Protein AF-A0A967LIG5-F1 (afdb_monomer)

Radius of gyration: 23.09 Å; Cα contacts (8 Å, |Δi|>4): 67; chains: 1; bounding box: 53×18×70 Å

Secondary structure (DSSP, 8-state):
----HHHHTTTSSEEE--TTSPPPP--TTEEEEGGGTEEEESS---S---SGGGGG-----SS-HHHH----------

pLDDT: mean 71.07, std 13.75, range [38.38, 91.62]

Nearest PDB structures (foldseek):
  3lc3-assembly1_B  TM=3.026E-01  e=4.141E+00  Homo sapiens
  1rfn-assembly1_B  TM=2.975E-01  e=3.860E+00  Homo sapiens
  2wpi-assembly1_E  TM=2.768E-01  e=5.488E+00  Homo sapiens
  8cn9-assembly3_N  TM=4.054E-01  e=9.638E+00  Homo sapiens

Mean predicted aligned error: 15.19 Å

Foldseek 3Di:
DFPDLCVLQVNDQKDADDPPGDQDDDGPQWDADPVRSMIGGPDDDDPQDDDPCSVVPPDDDDPDPVVVDDDDDDDDDD

Sequence (78 aa):
MAADAAKSLNQNRYRFFADEEPMPEEAPGLYFIGERRLAMLQGRIKNRPQGPSANKAYRHGGLSLMEMLTPWLIIRRT

Structure (mmCIF, N/CA/C/O backbone):
data_AF-A0A967LIG5-F1
#
_entry.id   AF-A0A967LIG5-F1
#
loop_
_atom_site.group_PDB
_atom_site.id
_atom_site.type_symbol
_atom_site.label_atom_id
_atom_site.label_alt_id
_atom_site.label_comp_id
_atom_site.label_asym_id
_atom_site.label_entity_id
_atom_site.label_seq_id
_atom_site.pdbx_PDB_ins_code
_atom_site.Cartn_x
_atom_site.Cartn_y
_atom_site.Cartn_z
_atom_site.occupancy
_atom_site.B_iso_or_equiv
_atom_site.auth_seq_id
_atom_site.auth_comp_id
_atom_site.auth_asym_id
_atom_site.auth_atom_id
_atom_site.pdbx_PDB_model_num
ATOM 1 N 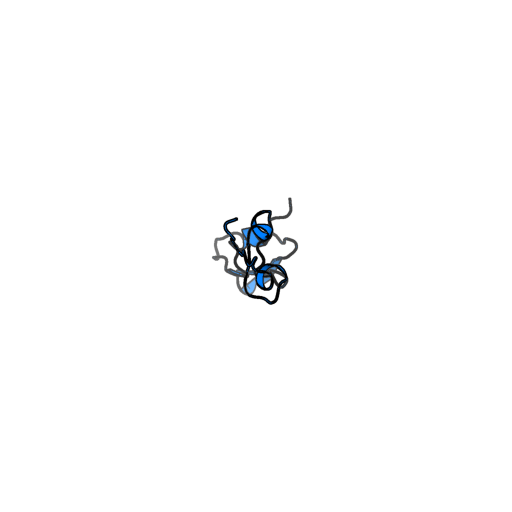N . MET A 1 1 ? 17.194 8.822 2.766 1.00 38.38 1 MET A N 1
ATOM 2 C CA . MET A 1 1 ? 15.806 8.697 3.265 1.00 38.38 1 MET A CA 1
ATOM 3 C C . MET A 1 1 ? 15.073 7.805 2.284 1.00 38.38 1 MET A C 1
ATOM 5 O O . MET A 1 1 ? 14.974 8.199 1.133 1.00 38.38 1 MET A O 1
ATOM 9 N N . ALA A 1 2 ? 14.679 6.592 2.681 1.00 45.31 2 ALA A N 1
ATOM 10 C CA . ALA A 1 2 ? 13.978 5.679 1.778 1.00 45.31 2 ALA A CA 1
ATOM 11 C C . ALA A 1 2 ? 12.672 6.339 1.314 1.00 45.31 2 ALA A C 1
ATOM 13 O O . ALA A 1 2 ? 11.903 6.821 2.149 1.00 45.31 2 ALA A O 1
ATOM 14 N N . ALA A 1 3 ? 12.467 6.426 0.000 1.00 55.66 3 ALA A N 1
ATOM 15 C CA . ALA A 1 3 ? 11.234 6.951 -0.564 1.00 55.66 3 ALA A CA 1
ATOM 16 C C . ALA A 1 3 ? 10.048 6.144 -0.016 1.00 55.66 3 ALA A C 1
ATOM 18 O O . ALA A 1 3 ? 10.064 4.914 -0.034 1.00 55.66 3 ALA A O 1
ATOM 19 N N . ASP A 1 4 ? 9.041 6.837 0.511 1.00 70.50 4 ASP A N 1
ATOM 20 C CA . ASP A 1 4 ? 7.826 6.202 1.012 1.00 70.50 4 ASP A CA 1
ATOM 21 C C . ASP A 1 4 ? 7.094 5.548 -0.168 1.00 70.50 4 ASP A C 1
ATOM 23 O O . ASP A 1 4 ? 6.521 6.234 -1.017 1.00 70.50 4 ASP A O 1
ATOM 27 N N . ALA A 1 5 ? 7.143 4.216 -0.233 1.00 72.00 5 ALA A N 1
ATOM 28 C CA . ALA A 1 5 ? 6.575 3.416 -1.312 1.00 72.00 5 ALA A CA 1
ATOM 29 C C . ALA A 1 5 ? 5.092 3.739 -1.567 1.00 72.00 5 ALA A C 1
ATOM 31 O O . ALA A 1 5 ? 4.647 3.758 -2.715 1.00 72.00 5 ALA A O 1
ATOM 32 N N . ALA A 1 6 ? 4.331 4.060 -0.513 1.00 68.75 6 ALA A N 1
ATOM 33 C CA . ALA A 1 6 ? 2.938 4.470 -0.653 1.00 68.75 6 ALA A CA 1
ATOM 34 C C . ALA A 1 6 ? 2.823 5.843 -1.328 1.00 68.75 6 ALA A C 1
ATOM 36 O O . ALA A 1 6 ? 1.952 6.044 -2.172 1.00 68.75 6 ALA A O 1
ATOM 37 N N . LYS A 1 7 ? 3.719 6.781 -1.009 1.00 75.38 7 LYS A N 1
ATOM 38 C CA . LYS A 1 7 ? 3.762 8.102 -1.644 1.00 75.38 7 LYS A CA 1
ATOM 39 C C . LYS A 1 7 ? 4.147 8.002 -3.122 1.00 75.38 7 LYS A C 1
ATOM 41 O O . LYS A 1 7 ? 3.504 8.643 -3.946 1.00 75.38 7 LYS A O 1
ATOM 46 N N . SER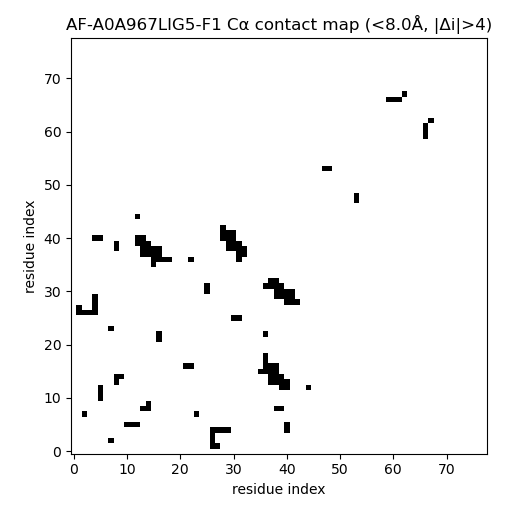 A 1 8 ? 5.114 7.150 -3.471 1.00 76.44 8 SER A N 1
ATOM 47 C CA . SER A 1 8 ? 5.556 6.930 -4.861 1.00 76.44 8 SER A CA 1
ATOM 48 C C . SER A 1 8 ? 4.445 6.396 -5.778 1.00 76.44 8 SER A C 1
ATOM 50 O O . SER A 1 8 ? 4.451 6.642 -6.986 1.00 76.44 8 SER A O 1
ATOM 52 N N . LEU A 1 9 ? 3.455 5.705 -5.208 1.00 80.00 9 LEU A N 1
ATOM 53 C CA . LEU A 1 9 ? 2.297 5.168 -5.927 1.00 80.00 9 LEU A CA 1
ATOM 54 C C . LEU A 1 9 ? 1.020 5.998 -5.748 1.00 80.00 9 LEU A C 1
ATOM 56 O O . LEU A 1 9 ? -0.067 5.511 -6.058 1.00 80.00 9 LEU A O 1
ATOM 60 N N . ASN A 1 10 ? 1.108 7.231 -5.239 1.00 78.56 10 ASN A N 1
ATOM 61 C CA . ASN A 1 10 ? -0.061 8.070 -4.944 1.00 78.56 10 ASN A CA 1
ATOM 62 C C . ASN A 1 10 ? -1.092 7.354 -4.048 1.00 78.56 10 ASN A C 1
ATOM 64 O O . ASN A 1 10 ? -2.293 7.420 -4.289 1.00 78.56 10 ASN A O 1
ATOM 68 N N . GLN A 1 11 ? -0.610 6.622 -3.041 1.00 72.06 11 GLN A N 1
ATOM 69 C CA . GLN A 1 11 ? -1.392 5.804 -2.107 1.00 72.06 11 GLN A CA 1
ATOM 70 C C . GLN A 1 11 ? -2.162 4.632 -2.747 1.00 72.06 11 GLN A C 1
ATOM 72 O O . GLN A 1 11 ? -2.946 3.967 -2.068 1.00 72.06 11 GLN A O 1
ATOM 77 N N . ASN A 1 12 ? -1.907 4.320 -4.022 1.00 72.56 12 ASN A N 1
ATOM 78 C CA . ASN A 1 12 ? -2.438 3.132 -4.687 1.00 72.56 12 ASN A CA 1
ATOM 79 C C . ASN A 1 12 ? -1.525 1.913 -4.493 1.00 72.56 12 ASN A C 1
ATOM 81 O O . ASN A 1 12 ? -0.358 2.021 -4.129 1.00 72.56 12 ASN A O 1
ATOM 85 N N . ARG A 1 13 ? -2.061 0.715 -4.766 1.00 80.19 13 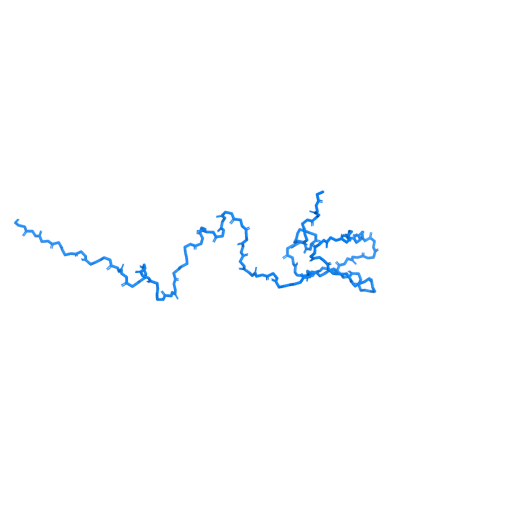ARG A N 1
ATOM 86 C CA . ARG A 1 13 ? -1.297 -0.552 -4.724 1.00 80.19 13 ARG A CA 1
ATOM 87 C C . ARG A 1 13 ? -0.359 -0.740 -5.910 1.00 80.19 13 ARG A C 1
ATOM 89 O O . ARG A 1 13 ? 0.563 -1.548 -5.836 1.00 80.19 13 ARG A O 1
ATOM 96 N N . TYR A 1 14 ? -0.641 -0.038 -6.997 1.00 86.62 14 TYR A N 1
ATOM 97 C CA . TYR A 1 14 ? 0.136 -0.055 -8.219 1.00 86.62 14 TYR A CA 1
ATOM 98 C C . TYR A 1 14 ? -0.023 1.276 -8.950 1.00 86.62 14 TYR A C 1
ATOM 100 O O . TYR A 1 14 ? -0.992 2.004 -8.717 1.00 86.62 14 TYR A O 1
ATOM 108 N N . ARG A 1 15 ? 0.917 1.573 -9.844 1.00 88.06 15 ARG A N 1
ATOM 109 C CA . ARG A 1 15 ? 0.884 2.751 -10.706 1.00 88.06 15 ARG A CA 1
ATOM 110 C C . ARG A 1 15 ? 1.601 2.466 -12.023 1.00 88.06 15 ARG A C 1
ATOM 112 O O . ARG A 1 15 ? 2.696 1.907 -12.014 1.00 88.06 15 ARG A O 1
ATOM 119 N N . PHE A 1 16 ? 0.980 2.876 -13.125 1.00 90.06 16 PHE A N 1
ATOM 120 C CA . PHE A 1 16 ? 1.620 2.949 -14.436 1.00 90.06 16 PHE A CA 1
ATOM 121 C C . PHE A 1 16 ? 2.293 4.312 -14.608 1.00 90.06 16 PHE A C 1
ATOM 123 O O . PHE A 1 16 ? 1.742 5.327 -14.174 1.00 90.06 16 PHE A O 1
ATOM 130 N N . PHE A 1 17 ? 3.460 4.319 -15.240 1.00 89.69 17 PHE A N 1
ATOM 131 C CA . PHE A 1 17 ? 4.239 5.515 -15.548 1.00 89.69 17 PHE A CA 1
ATOM 132 C C . PHE A 1 17 ? 4.206 5.751 -17.055 1.00 89.69 17 PHE A C 1
ATOM 134 O O . PHE A 1 17 ? 4.471 4.830 -17.829 1.00 89.69 17 PHE A O 1
ATOM 141 N N . ALA A 1 18 ? 3.900 6.981 -17.472 1.00 89.44 18 ALA A N 1
ATOM 142 C CA . ALA A 1 18 ? 3.961 7.371 -18.882 1.00 89.44 18 ALA A CA 1
ATOM 143 C C . ALA A 1 18 ? 5.395 7.241 -19.417 1.00 89.44 18 ALA A C 1
ATOM 145 O O . ALA A 1 18 ? 6.333 7.277 -18.622 1.00 89.44 18 ALA A O 1
ATOM 146 N N . ASP A 1 19 ? 5.583 7.098 -20.730 1.00 85.94 19 ASP A N 1
ATOM 147 C CA . ASP A 1 19 ? 6.899 6.831 -21.343 1.00 85.94 19 ASP A CA 1
ATOM 148 C C . ASP A 1 19 ? 7.963 7.882 -20.996 1.00 85.94 19 ASP A C 1
ATOM 150 O O . ASP A 1 19 ? 9.121 7.548 -20.752 1.00 85.94 19 ASP A O 1
ATOM 154 N N . GLU A 1 20 ? 7.536 9.135 -20.883 1.00 89.19 20 GLU A N 1
ATOM 155 C CA . GLU A 1 20 ? 8.372 10.300 -20.577 1.00 89.19 20 GLU A CA 1
ATOM 156 C C . GLU A 1 20 ? 8.568 10.519 -19.066 1.00 89.19 20 GLU A C 1
ATOM 158 O O . GLU A 1 20 ? 9.396 11.329 -18.650 1.00 89.19 20 GLU A O 1
ATOM 163 N N . GLU A 1 21 ? 7.809 9.814 -18.221 1.00 86.00 21 GLU A N 1
ATOM 164 C CA . GLU A 1 21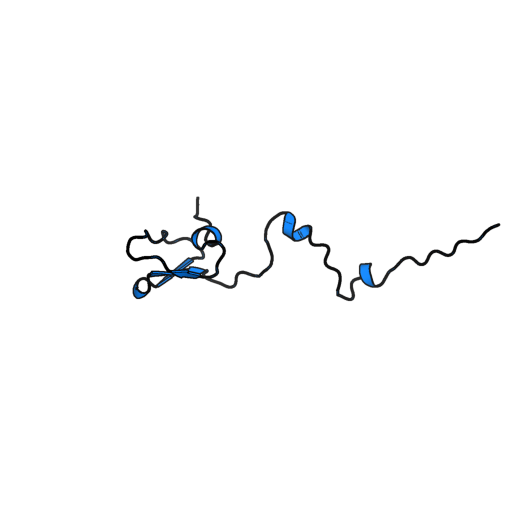 ? 7.881 9.973 -16.770 1.00 86.00 21 GLU A CA 1
ATOM 165 C C . GLU A 1 21 ? 9.072 9.180 -16.197 1.00 86.00 21 GLU A C 1
ATOM 167 O O . GLU A 1 21 ? 9.261 8.013 -16.541 1.00 86.00 21 GLU A O 1
ATOM 172 N N . PRO A 1 22 ? 9.894 9.740 -15.296 1.00 83.56 22 PRO A N 1
ATOM 173 C CA . PRO A 1 22 ? 10.923 8.952 -14.630 1.00 83.56 22 PRO A CA 1
ATOM 174 C C . PRO A 1 22 ? 10.279 7.871 -13.750 1.00 83.56 22 PRO A C 1
ATOM 176 O O . PRO A 1 22 ? 9.402 8.161 -12.932 1.00 83.56 22 PRO A O 1
ATOM 179 N N . MET A 1 23 ? 10.724 6.617 -13.890 1.00 81.38 23 MET A N 1
ATOM 180 C CA . MET A 1 23 ? 10.350 5.591 -12.916 1.00 81.38 23 MET A CA 1
ATOM 181 C C . MET A 1 23 ? 11.016 5.893 -11.565 1.00 81.38 23 MET A C 1
ATOM 183 O O . MET A 1 23 ? 12.167 6.336 -11.542 1.00 81.38 23 MET A O 1
ATOM 187 N N . PRO A 1 24 ? 10.330 5.635 -10.439 1.00 77.25 24 PRO A N 1
ATOM 188 C CA . PRO A 1 24 ? 10.945 5.751 -9.130 1.00 77.25 24 PRO A CA 1
ATOM 189 C C . PRO A 1 24 ? 12.104 4.761 -9.005 1.00 77.25 24 PRO A C 1
ATOM 191 O O . PRO A 1 24 ? 12.025 3.643 -9.513 1.00 77.25 24 PRO A O 1
ATOM 194 N N . GLU A 1 25 ? 13.161 5.171 -8.303 1.00 75.06 25 GLU A N 1
ATOM 195 C CA . GLU A 1 25 ? 14.267 4.279 -7.952 1.00 75.06 25 GLU A CA 1
ATOM 196 C C . GLU A 1 25 ? 13.764 3.099 -7.112 1.00 75.06 25 GLU A C 1
ATOM 198 O O . GLU A 1 25 ? 12.773 3.213 -6.377 1.00 75.06 25 GLU A O 1
ATOM 203 N N . GLU A 1 26 ? 14.456 1.961 -7.216 1.00 70.69 26 GLU A N 1
ATOM 204 C CA . GLU A 1 26 ? 14.144 0.781 -6.419 1.00 70.69 26 GLU A CA 1
ATOM 205 C C . GLU A 1 26 ? 14.148 1.131 -4.927 1.00 70.69 26 GLU A C 1
ATOM 207 O O . GLU A 1 26 ? 15.173 1.479 -4.341 1.00 70.69 26 GLU A O 1
ATOM 212 N N . ALA A 1 27 ? 12.971 1.050 -4.30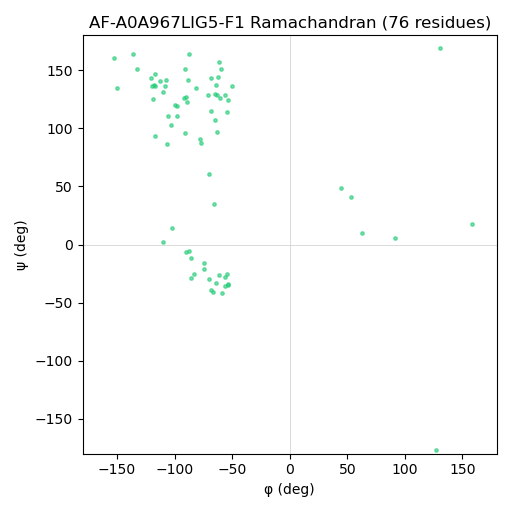5 1.00 74.12 27 ALA A N 1
ATOM 213 C CA . ALA A 1 27 ? 12.791 1.310 -2.886 1.00 74.12 27 ALA A CA 1
ATOM 214 C C . ALA A 1 27 ? 12.297 0.040 -2.179 1.00 74.12 27 ALA A C 1
ATOM 216 O O . ALA A 1 27 ? 11.512 -0.719 -2.758 1.00 74.12 27 ALA A O 1
ATOM 217 N N . PRO A 1 28 ? 12.688 -0.186 -0.911 1.00 73.81 28 PRO A N 1
ATOM 218 C CA . PRO A 1 28 ? 12.150 -1.285 -0.119 1.00 73.81 28 PRO A CA 1
ATOM 219 C C . PRO A 1 28 ? 10.615 -1.250 -0.098 1.00 73.81 28 PRO A C 1
ATOM 221 O O . PRO A 1 28 ? 10.016 -0.245 0.283 1.00 73.81 28 PRO A O 1
ATOM 224 N N . GLY A 1 29 ? 9.972 -2.347 -0.503 1.00 75.81 29 GLY A N 1
ATOM 225 C CA . GLY A 1 29 ? 8.512 -2.426 -0.575 1.00 75.81 29 GLY A CA 1
ATOM 226 C C . GLY A 1 29 ? 7.905 -2.033 -1.926 1.00 75.81 29 GLY A C 1
ATOM 227 O O . GLY A 1 29 ? 6.679 -2.022 -2.029 1.00 75.81 29 GLY A O 1
ATOM 228 N N . LEU A 1 30 ? 8.711 -1.756 -2.957 1.00 81.56 30 LEU A N 1
ATOM 229 C CA . LEU A 1 30 ? 8.263 -1.615 -4.347 1.00 81.56 30 LEU A CA 1
ATOM 230 C C . LEU A 1 30 ? 8.802 -2.751 -5.224 1.00 81.56 30 LEU A C 1
ATOM 232 O O . LEU A 1 30 ? 9.947 -3.168 -5.098 1.00 81.56 30 LEU A O 1
ATOM 236 N N . TYR A 1 31 ? 7.959 -3.237 -6.129 1.00 85.44 31 TYR A N 1
ATOM 237 C CA . TYR A 1 31 ? 8.297 -4.185 -7.184 1.00 85.44 31 TYR A CA 1
ATOM 238 C C . TYR A 1 31 ? 8.007 -3.554 -8.546 1.00 85.44 31 TYR A C 1
ATOM 240 O O . TYR A 1 31 ? 6.950 -2.943 -8.724 1.00 85.44 31 TYR A O 1
ATOM 248 N N . PHE A 1 32 ? 8.919 -3.716 -9.503 1.00 86.25 32 PHE A N 1
ATOM 249 C CA . PHE A 1 32 ? 8.854 -3.055 -10.804 1.00 86.25 32 PHE A CA 1
ATOM 250 C C . PHE A 1 32 ? 8.751 -4.064 -11.944 1.00 86.25 32 PHE A C 1
ATOM 252 O O . PHE A 1 32 ? 9.468 -5.060 -11.979 1.00 86.25 32 PHE A O 1
ATOM 259 N N . ILE A 1 33 ? 7.876 -3.773 -12.907 1.00 86.81 33 ILE A N 1
ATOM 260 C CA . ILE A 1 33 ? 7.754 -4.502 -14.171 1.00 86.81 33 ILE A CA 1
ATOM 261 C C . ILE A 1 33 ? 8.101 -3.525 -15.294 1.00 86.81 33 ILE A C 1
ATOM 263 O O . ILE A 1 33 ? 7.241 -2.776 -15.766 1.00 86.81 33 ILE A O 1
ATOM 267 N N . GLY A 1 34 ? 9.376 -3.521 -15.695 1.00 83.62 34 GLY A N 1
ATOM 268 C CA . GLY A 1 34 ? 9.932 -2.556 -16.651 1.00 83.62 34 GLY A CA 1
ATOM 269 C C . GLY A 1 34 ? 9.236 -2.569 -18.013 1.00 83.62 34 GLY A C 1
ATOM 270 O O . GLY A 1 34 ? 8.891 -1.509 -18.524 1.00 83.62 34 GLY A O 1
ATOM 271 N N . GLU A 1 35 ? 8.912 -3.754 -18.540 1.00 86.12 35 GLU A N 1
ATOM 272 C CA . GLU A 1 35 ? 8.189 -3.922 -19.816 1.00 86.12 35 GLU A CA 1
ATOM 273 C C . GLU A 1 35 ? 6.839 -3.196 -19.854 1.00 86.12 35 GLU A C 1
ATOM 275 O O . GLU A 1 35 ? 6.351 -2.827 -20.917 1.00 86.12 35 GLU A O 1
ATOM 280 N N . ARG A 1 36 ? 6.214 -3.010 -18.687 1.00 85.56 36 ARG A N 1
ATOM 281 C CA . ARG A 1 36 ? 4.886 -2.404 -18.548 1.00 85.56 36 ARG A CA 1
ATOM 282 C C . ARG A 1 36 ? 4.926 -1.025 -17.909 1.00 85.56 36 ARG A C 1
ATOM 284 O O . ARG A 1 36 ? 3.861 -0.479 -17.634 1.00 85.56 36 ARG A O 1
ATOM 291 N N . ARG A 1 37 ? 6.123 -0.509 -17.601 1.00 91.62 37 ARG A N 1
ATOM 292 C CA . ARG A 1 37 ? 6.323 0.724 -16.825 1.00 91.62 37 ARG A CA 1
ATOM 293 C C . ARG A 1 37 ? 5.400 0.772 -15.600 1.00 91.62 37 ARG A C 1
ATOM 295 O O . ARG A 1 37 ? 4.668 1.735 -15.379 1.00 91.62 37 ARG A O 1
ATOM 302 N N . LEU A 1 38 ? 5.380 -0.324 -14.840 1.00 87.25 38 LEU A N 1
ATOM 303 C CA . LEU A 1 38 ? 4.463 -0.559 -13.725 1.00 87.25 38 LEU A CA 1
ATOM 304 C C . LEU A 1 38 ? 5.254 -0.732 -12.430 1.00 87.25 38 LEU A C 1
ATOM 306 O O . LEU A 1 38 ? 6.093 -1.626 -12.341 1.00 87.25 38 LEU A O 1
ATOM 310 N N . ALA A 1 39 ? 4.932 0.063 -11.412 1.00 89.25 39 ALA A N 1
ATOM 311 C CA . ALA A 1 39 ? 5.394 -0.175 -10.047 1.00 89.25 39 ALA A CA 1
ATOM 312 C C . ALA A 1 39 ? 4.237 -0.671 -9.177 1.00 89.25 39 ALA A C 1
ATOM 314 O O . ALA A 1 39 ? 3.099 -0.214 -9.303 1.00 89.25 39 ALA A O 1
ATOM 315 N N . MET A 1 40 ? 4.527 -1.612 -8.287 1.00 85.69 40 MET A N 1
ATOM 316 C CA . MET A 1 40 ? 3.574 -2.254 -7.386 1.00 85.69 40 MET A CA 1
ATOM 317 C C . MET A 1 40 ? 4.134 -2.288 -5.971 1.00 85.69 40 MET A C 1
ATOM 319 O O . MET A 1 40 ? 5.342 -2.390 -5.786 1.00 85.69 40 MET A O 1
ATOM 323 N N . LEU A 1 41 ? 3.271 -2.272 -4.957 1.00 82.44 41 LEU A N 1
ATOM 324 C CA . LEU A 1 41 ? 3.715 -2.543 -3.589 1.00 82.44 41 LEU A CA 1
ATOM 325 C C . LEU A 1 41 ? 4.073 -4.016 -3.432 1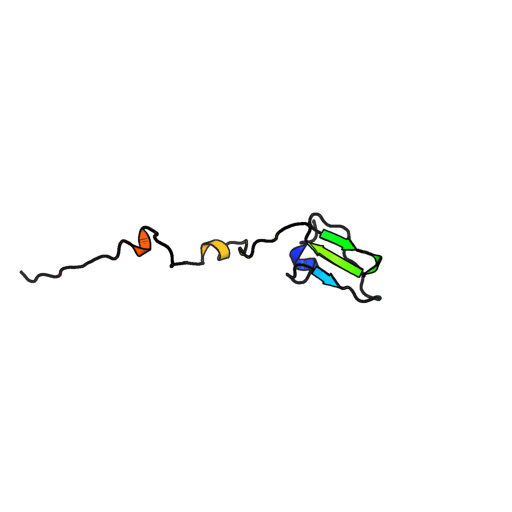.00 82.44 41 LEU A C 1
ATOM 327 O O . LEU A 1 41 ? 3.275 -4.909 -3.723 1.00 82.44 41 LEU A O 1
ATOM 331 N N . GLN A 1 42 ? 5.265 -4.263 -2.909 1.00 74.88 42 GLN A N 1
ATOM 332 C CA . GLN A 1 42 ? 5.738 -5.581 -2.537 1.00 74.88 42 GLN A CA 1
ATOM 333 C C . GLN A 1 42 ? 5.069 -5.978 -1.208 1.00 74.88 42 GLN A C 1
ATOM 335 O O . GLN A 1 42 ? 5.570 -5.707 -0.120 1.00 74.88 42 GLN A O 1
ATOM 340 N N . GLY A 1 43 ? 3.874 -6.573 -1.293 1.00 66.75 43 GLY A N 1
ATOM 341 C CA . GLY A 1 43 ? 3.145 -7.125 -0.145 1.00 66.75 43 GLY A CA 1
ATOM 342 C C . GLY A 1 43 ? 1.701 -6.630 0.019 1.00 66.75 43 GLY A C 1
ATOM 343 O O . GLY A 1 43 ? 1.141 -5.905 -0.799 1.00 66.75 4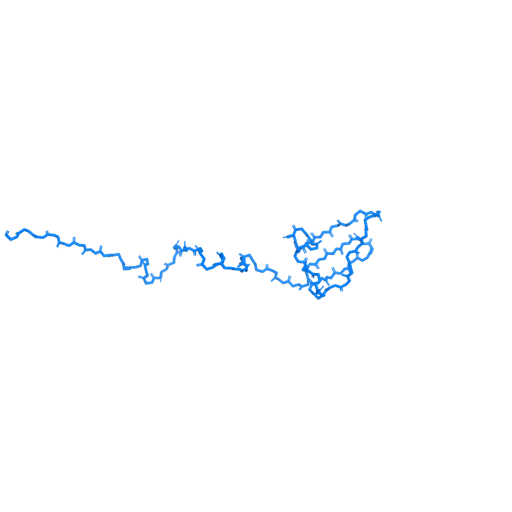3 GLY A O 1
ATOM 344 N N . ARG A 1 44 ? 1.052 -7.070 1.104 1.00 53.91 44 ARG A N 1
ATOM 345 C CA . ARG A 1 44 ? -0.352 -6.765 1.437 1.00 53.91 44 ARG A CA 1
ATOM 346 C C . ARG A 1 44 ? -0.409 -5.493 2.298 1.00 53.91 44 ARG A C 1
ATOM 348 O O . ARG A 1 44 ? -0.282 -5.586 3.519 1.00 53.91 44 ARG A O 1
ATOM 355 N N . ILE A 1 45 ? -0.638 -4.311 1.713 1.00 52.25 45 ILE A N 1
ATOM 356 C CA . ILE A 1 45 ? -1.024 -3.146 2.530 1.00 52.25 45 ILE A CA 1
ATOM 357 C C . ILE A 1 45 ? -2.433 -3.394 3.077 1.00 52.25 45 ILE A C 1
ATOM 359 O O . ILE A 1 45 ? -3.408 -3.532 2.339 1.00 52.25 45 ILE A O 1
ATOM 363 N N . LYS A 1 46 ? -2.521 -3.511 4.403 1.00 49.22 46 LYS A N 1
ATOM 364 C CA . LYS A 1 46 ? -3.778 -3.528 5.154 1.00 49.22 46 LYS A CA 1
ATOM 365 C C . LYS A 1 46 ? -4.461 -2.166 4.973 1.00 49.22 46 LYS A C 1
ATOM 367 O O . LYS A 1 46 ? -3.810 -1.150 5.181 1.00 49.22 46 LYS A O 1
ATOM 372 N N . ASN A 1 47 ? -5.780 -2.139 4.758 1.00 50.31 47 ASN A N 1
ATOM 373 C CA . ASN A 1 47 ? -6.647 -0.952 4.932 1.00 50.31 47 ASN A CA 1
ATOM 374 C C . ASN A 1 47 ? -6.729 -0.494 6.412 1.00 50.31 47 ASN A C 1
ATOM 376 O O . ASN A 1 47 ? -7.781 -0.087 6.907 1.00 50.31 47 ASN A O 1
ATOM 380 N N . ARG A 1 48 ? -5.636 -0.622 7.170 1.00 55.22 48 ARG A N 1
ATOM 381 C CA . ARG A 1 48 ? -5.472 0.013 8.470 1.00 55.22 48 ARG A CA 1
ATOM 382 C C . ARG A 1 48 ? -4.662 1.278 8.220 1.00 55.22 48 ARG A C 1
ATOM 384 O O . ARG A 1 48 ? -3.484 1.135 7.894 1.00 55.22 48 ARG A O 1
ATOM 391 N N . PRO A 1 49 ? -5.250 2.479 8.356 1.00 55.34 49 PRO A N 1
ATOM 392 C CA . PRO A 1 49 ? -4.439 3.686 8.410 1.00 55.34 49 PRO A CA 1
ATOM 393 C C . PRO A 1 49 ? -3.340 3.478 9.458 1.00 55.34 49 PRO A C 1
ATOM 395 O O . PRO A 1 49 ? -3.604 2.907 10.517 1.00 55.34 49 PRO A O 1
ATOM 398 N N . GLN A 1 50 ? -2.108 3.872 9.150 1.00 57.41 50 GLN A N 1
ATOM 399 C CA . GLN A 1 50 ? -1.029 3.945 10.131 1.00 57.41 50 GLN A CA 1
ATOM 400 C C . GLN A 1 50 ? -0.735 5.415 10.420 1.00 57.41 50 GLN A C 1
ATOM 402 O O . GLN A 1 50 ? -0.736 6.246 9.517 1.00 57.41 50 GLN A O 1
ATOM 407 N N . GLY A 1 51 ? -0.558 5.732 11.700 1.00 63.28 51 GLY A N 1
ATOM 408 C CA . GLY A 1 51 ? -0.419 7.094 12.213 1.00 63.28 51 GLY A CA 1
ATOM 409 C C . GLY A 1 51 ? -1.343 7.348 13.411 1.00 63.28 51 GLY A C 1
ATOM 410 O O . GLY A 1 51 ? -2.224 6.531 13.685 1.00 63.28 51 GLY A O 1
ATOM 411 N N . PRO A 1 52 ? -1.189 8.473 14.133 1.00 57.38 52 PRO A N 1
ATOM 412 C CA . PRO A 1 52 ? -1.944 8.764 15.361 1.00 57.38 52 PRO A CA 1
ATOM 413 C C . PRO A 1 52 ? -3.471 8.685 15.197 1.00 57.38 52 PRO A C 1
ATOM 415 O O . PRO A 1 52 ? -4.192 8.419 16.154 1.00 57.38 52 PRO A O 1
ATOM 418 N N . SER A 1 53 ? -3.972 8.893 13.976 1.00 58.41 53 SER A N 1
ATOM 419 C CA . SER A 1 53 ? -5.394 8.812 13.622 1.00 58.41 53 SER A CA 1
ATOM 420 C C . SER A 1 53 ? -5.943 7.381 13.541 1.00 58.41 53 SER A C 1
ATOM 422 O O . SER A 1 53 ? -7.156 7.201 13.585 1.00 58.41 53 SER A O 1
ATOM 424 N N . ALA A 1 54 ? -5.086 6.358 13.471 1.00 56.72 54 ALA A N 1
ATOM 425 C CA . ALA A 1 54 ? -5.493 4.951 13.462 1.00 56.72 54 ALA A CA 1
ATOM 426 C C . ALA A 1 54 ? -6.173 4.525 14.774 1.00 56.72 54 ALA A C 1
ATOM 428 O O . ALA A 1 54 ? -7.104 3.723 14.757 1.00 56.72 54 ALA A O 1
ATOM 429 N N . ASN A 1 55 ? -5.740 5.121 15.890 1.00 54.66 55 ASN A N 1
ATOM 430 C CA . ASN A 1 55 ? -6.284 4.894 17.231 1.00 54.66 55 ASN A CA 1
ATOM 431 C C . ASN A 1 55 ? -7.472 5.814 17.565 1.00 54.66 55 ASN A C 1
ATOM 433 O O . ASN A 1 55 ? -8.073 5.665 18.622 1.00 54.66 55 ASN A O 1
ATOM 437 N N . LYS A 1 56 ? -7.810 6.771 16.688 1.00 56.59 56 LYS A N 1
ATOM 438 C CA . LYS A 1 56 ? -8.934 7.708 16.884 1.00 56.59 56 LYS A CA 1
ATOM 439 C C . LYS A 1 56 ? -10.253 7.197 16.308 1.00 56.59 56 LYS A C 1
ATOM 441 O O . LYS A 1 56 ? -11.288 7.830 16.488 1.00 56.59 56 LYS A O 1
ATOM 446 N N . ALA A 1 57 ? -10.228 6.070 15.599 1.00 55.59 57 ALA A N 1
ATOM 447 C CA . ALA A 1 57 ? -11.442 5.429 15.130 1.00 55.59 57 ALA A CA 1
ATOM 448 C C . ALA A 1 57 ? -12.087 4.676 16.301 1.00 55.59 57 ALA A C 1
ATOM 450 O O . ALA A 1 57 ? -11.787 3.504 16.529 1.00 55.59 57 ALA A O 1
ATOM 451 N N . TYR A 1 58 ? -12.976 5.350 17.030 1.00 56.69 58 TYR A N 1
ATOM 452 C CA . TYR A 1 58 ? -13.931 4.687 17.912 1.00 56.69 58 TYR A CA 1
ATOM 453 C C . TYR A 1 58 ? -14.847 3.832 17.032 1.00 56.69 58 TYR A C 1
ATOM 455 O O . TYR A 1 58 ? -15.752 4.337 16.374 1.00 56.69 58 TYR A O 1
ATOM 463 N N . ARG A 1 59 ? -14.533 2.541 16.920 1.00 55.78 59 ARG A N 1
ATOM 464 C CA . ARG A 1 59 ? -15.333 1.574 16.168 1.00 55.78 59 ARG A CA 1
ATOM 465 C C . ARG A 1 59 ? -16.188 0.810 17.162 1.00 55.78 59 ARG A C 1
ATOM 467 O O . ARG A 1 59 ? -15.631 0.152 18.034 1.00 55.78 59 ARG A O 1
ATOM 474 N N . HIS A 1 60 ? -17.500 0.892 16.994 1.00 57.22 60 HIS A N 1
ATOM 475 C CA . HIS A 1 60 ? -18.457 0.028 17.670 1.00 57.22 60 HIS A CA 1
ATOM 476 C C . HIS A 1 60 ? -19.206 -0.811 16.624 1.00 57.22 60 HIS A C 1
ATOM 478 O O . HIS A 1 60 ? -19.572 -0.308 15.560 1.00 57.22 60 HIS A O 1
ATOM 484 N N . GLY A 1 61 ? -19.378 -2.098 16.891 1.00 55.69 61 GLY A N 1
ATOM 485 C CA . GLY A 1 61 ? -20.010 -3.075 16.004 1.00 55.69 61 GLY A CA 1
ATOM 486 C C . GLY A 1 61 ? -19.620 -4.525 16.310 1.00 55.69 61 GLY A C 1
ATOM 487 O O . GLY A 1 61 ? -19.761 -5.385 15.443 1.00 55.69 61 GLY A O 1
ATOM 488 N N . GLY A 1 62 ? -19.074 -4.801 17.496 1.00 61.03 62 GLY A N 1
ATOM 489 C CA . GLY A 1 62 ? -18.695 -6.141 17.940 1.00 61.03 62 GLY A CA 1
ATOM 490 C C . GLY A 1 62 ? -19.124 -6.379 19.385 1.00 61.03 62 GLY A C 1
ATOM 491 O O . GLY A 1 62 ? -19.382 -5.441 20.123 1.00 61.03 62 GLY A O 1
ATOM 492 N N . LEU A 1 63 ? -19.160 -7.634 19.834 1.00 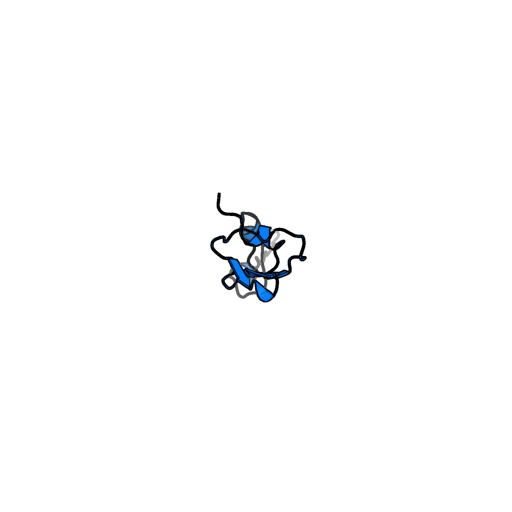55.62 63 LEU A N 1
ATOM 493 C CA . LEU A 1 63 ? -19.425 -7.997 21.238 1.00 55.62 63 LEU A CA 1
ATOM 494 C C . LEU A 1 63 ? -18.244 -7.599 22.151 1.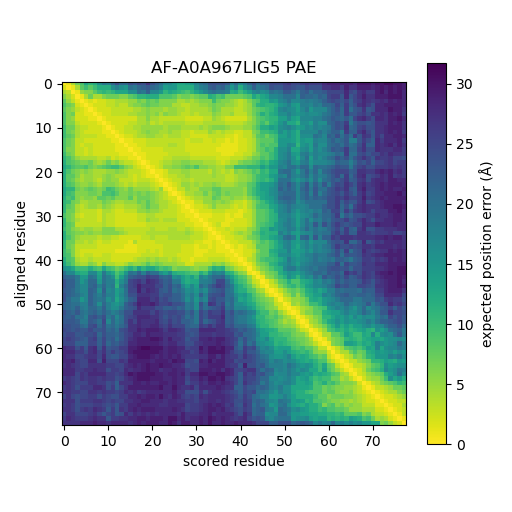00 55.62 63 LEU A C 1
ATOM 496 O O . LEU A 1 63 ? -17.570 -8.442 22.738 1.00 55.62 63 LEU A O 1
ATOM 500 N N . SER A 1 64 ? -17.932 -6.306 22.210 1.00 59.50 64 SER A N 1
ATOM 501 C CA . SER A 1 64 ? -16.938 -5.720 23.097 1.00 59.50 64 SER A CA 1
ATOM 502 C C . SER A 1 64 ? -17.602 -5.291 24.406 1.00 59.50 64 SER A C 1
ATOM 504 O O . SER A 1 64 ? -18.778 -4.930 24.439 1.00 59.50 64 SER A O 1
ATOM 506 N N . LEU A 1 65 ? -16.839 -5.303 25.501 1.00 49.91 65 LEU A N 1
ATOM 507 C CA . LEU A 1 65 ? -17.325 -4.950 26.840 1.00 49.91 65 LEU A CA 1
ATOM 508 C C . LEU A 1 65 ? -18.008 -3.564 26.884 1.00 49.91 65 LEU A C 1
ATOM 510 O O . LEU A 1 65 ? -18.982 -3.392 27.609 1.00 49.91 65 LEU A O 1
ATOM 514 N N . MET A 1 66 ? -17.533 -2.598 26.084 1.00 54.81 66 MET A N 1
ATOM 515 C CA . MET A 1 66 ? -18.119 -1.252 25.992 1.00 54.81 66 MET A CA 1
ATOM 516 C C . MET A 1 66 ? -19.489 -1.223 25.304 1.00 54.81 66 MET A C 1
ATOM 518 O O . MET A 1 66 ? -20.297 -0.357 25.614 1.00 54.81 66 MET A O 1
ATOM 522 N N . GLU A 1 67 ? -19.756 -2.147 24.381 1.00 57.66 67 GLU A N 1
ATOM 523 C CA . GLU A 1 67 ? -21.051 -2.249 23.692 1.00 57.66 67 GLU A CA 1
ATOM 524 C C . GLU A 1 67 ? -22.053 -3.089 24.491 1.00 57.66 67 GLU A C 1
ATOM 526 O O . GLU A 1 67 ? -23.257 -2.860 24.419 1.00 57.66 67 GLU A O 1
ATOM 531 N N . MET A 1 68 ? -21.562 -4.046 25.285 1.00 58.94 68 MET A N 1
ATOM 532 C CA . MET A 1 68 ? -22.408 -4.916 26.106 1.00 58.94 68 MET A CA 1
ATOM 533 C C . MET A 1 68 ? -22.817 -4.285 27.445 1.00 58.94 68 MET A C 1
ATOM 535 O O . MET A 1 68 ? -23.856 -4.650 27.993 1.00 58.94 68 MET A O 1
ATOM 539 N N . LEU A 1 69 ? -22.032 -3.345 27.982 1.00 61.41 69 LEU A N 1
ATOM 540 C CA . LEU A 1 69 ? -22.307 -2.679 29.257 1.00 61.41 69 LEU A CA 1
ATOM 541 C C . LEU A 1 69 ? -22.782 -1.241 29.027 1.00 61.41 69 LEU A C 1
ATOM 543 O O . LEU A 1 69 ? -22.001 -0.294 29.076 1.00 61.41 69 LEU A O 1
ATOM 547 N N . THR A 1 70 ? -24.087 -1.072 28.814 1.00 67.06 70 THR A N 1
ATOM 548 C CA . THR A 1 70 ? -24.719 0.256 28.849 1.00 67.06 70 THR A CA 1
ATOM 549 C C . THR A 1 70 ? -25.198 0.543 30.278 1.00 67.06 70 THR A C 1
ATOM 551 O O . THR A 1 70 ? -25.904 -0.295 30.844 1.00 67.06 70 THR A O 1
ATOM 554 N N . PRO A 1 71 ? -24.838 1.682 30.901 1.00 71.88 71 PRO A N 1
ATOM 555 C CA . PRO A 1 71 ? -25.285 1.987 32.256 1.00 71.88 71 PRO A CA 1
ATOM 556 C C . PRO A 1 71 ? -26.811 2.135 32.307 1.00 71.88 71 PRO A C 1
ATOM 558 O O . PRO A 1 71 ? -27.394 2.909 31.549 1.00 71.88 71 PRO A O 1
ATOM 561 N N . TRP A 1 72 ? -27.453 1.420 33.235 1.00 80.88 72 TRP A N 1
ATOM 562 C CA . TRP A 1 72 ? -28.881 1.558 33.521 1.00 80.88 72 TRP A CA 1
ATOM 563 C C . TRP A 1 72 ? -29.077 2.355 34.811 1.00 80.88 72 TRP A C 1
ATOM 565 O O . TRP A 1 72 ? -28.867 1.848 35.913 1.00 80.88 72 TRP A O 1
ATOM 575 N N . LEU A 1 73 ? -29.448 3.627 34.677 1.00 84.12 73 LEU A N 1
ATOM 576 C CA . LEU A 1 73 ? -29.640 4.523 35.815 1.00 84.12 73 LEU A CA 1
ATOM 577 C C . LEU A 1 73 ? -31.081 4.436 36.327 1.00 84.12 73 LEU A C 1
ATOM 579 O O . LEU A 1 73 ? -32.027 4.703 35.591 1.00 84.12 73 LEU A O 1
ATOM 583 N N . ILE A 1 74 ? -31.244 4.107 37.610 1.00 84.94 74 ILE A N 1
ATOM 584 C CA . ILE A 1 74 ? -32.537 4.146 38.301 1.00 84.94 74 ILE A CA 1
ATOM 585 C C . ILE A 1 74 ? -32.540 5.359 39.225 1.00 84.94 74 ILE A C 1
ATOM 587 O O . ILE A 1 74 ? -31.842 5.384 40.236 1.00 84.94 74 ILE A O 1
ATOM 591 N N . ILE A 1 75 ? -33.343 6.363 38.884 1.00 85.94 75 ILE A N 1
ATOM 592 C CA . ILE A 1 75 ? -33.504 7.571 39.693 1.00 85.94 75 ILE A CA 1
ATOM 593 C C . ILE A 1 75 ? -34.681 7.354 40.646 1.00 85.94 75 ILE A C 1
ATOM 595 O O . ILE A 1 75 ? -35.783 7.019 40.213 1.00 85.94 75 ILE A O 1
ATOM 599 N N . ARG A 1 76 ? -34.454 7.543 41.949 1.00 83.50 76 ARG A N 1
ATOM 600 C CA . ARG A 1 76 ? -35.505 7.528 42.976 1.00 83.50 76 ARG A CA 1
ATOM 601 C C . ARG A 1 76 ? -35.530 8.861 43.706 1.00 83.50 76 ARG A C 1
ATOM 603 O O . ARG A 1 76 ? -34.483 9.448 43.960 1.00 83.50 76 ARG A O 1
ATOM 610 N N . ARG A 1 77 ? -36.732 9.311 44.052 1.00 80.88 77 ARG A N 1
ATOM 611 C CA . ARG A 1 77 ? -36.959 10.478 44.903 1.00 80.88 77 ARG A CA 1
ATOM 612 C C . ARG A 1 77 ? -37.220 9.978 46.322 1.00 80.88 77 ARG A C 1
ATOM 614 O O . ARG A 1 77 ? -38.143 9.188 46.507 1.00 80.88 77 ARG A O 1
ATOM 621 N N . THR A 1 78 ? -36.370 10.374 47.264 1.00 67.88 78 THR A N 1
ATOM 622 C CA . THR A 1 78 ? -36.645 10.284 48.707 1.00 67.88 78 THR A CA 1
ATOM 623 C C . THR A 1 78 ? -37.594 11.387 49.130 1.00 67.88 78 THR A C 1
ATOM 625 O O . THR A 1 78 ? -37.447 12.503 48.574 1.00 67.88 78 THR A O 1
#

Solvent-accessible surface area (backbone atoms only — not comparable to full-atom values): 5409 Å² total; per-residue (Å²): 129,84,63,55,50,46,65,80,27,74,71,42,68,50,39,78,54,59,94,88,48,83,76,80,76,95,35,84,50,50,40,77,42,74,96,68,37,30,42,31,51,60,68,84,83,66,98,61,70,83,60,84,67,49,80,64,63,86,80,85,90,61,100,40,71,77,71,72,59,71,88,82,83,83,88,81,86,132